Protein AF-A0A954HJU5-F1 (afdb_monomer_lite)

Foldseek 3Di:
DQLQVLLVVLQVQLLVLLLVCLVVVPVCPSVVVSVVSNVSSLVSLCVNDVPPPVVVSVVVVVVCVVSVVVSNVVSVVVCCVDVVVCVVDPPDPPPDD

Radius of gyration: 17.56 Å; chains: 1; bounding box: 55×25×45 Å

Secondary structure (DSSP, 8-state):
--HHHHHHHHHHHHHHHHHHHHHS--TTHHHHHHHHHHHHHHHHHHHHHTTT-HHHHHHHHHHHHHHHHHHHHHHHHHHHHSTTHHHHSPPPPP---

Sequence (97 aa):
MDPQILTLILLIAGIALIFAEFFLPSGGIIAVSCVLCFLGSIYTAYQAWGETQPHLFWMYVGSLFVIIPGSVYGAFQILLRTPLGDRVFLPIPKAED

Structure (mmCIF, N/CA/C/O backbone):
data_AF-A0A954HJU5-F1
#
_entry.id   AF-A0A954HJU5-F1
#
loop_
_atom_site.group_PDB
_atom_site.id
_atom_site.type_symbol
_atom_site.label_atom_id
_atom_site.label_alt_id
_atom_site.label_comp_id
_atom_site.label_asym_id
_atom_site.label_entity_id
_atom_site.label_seq_id
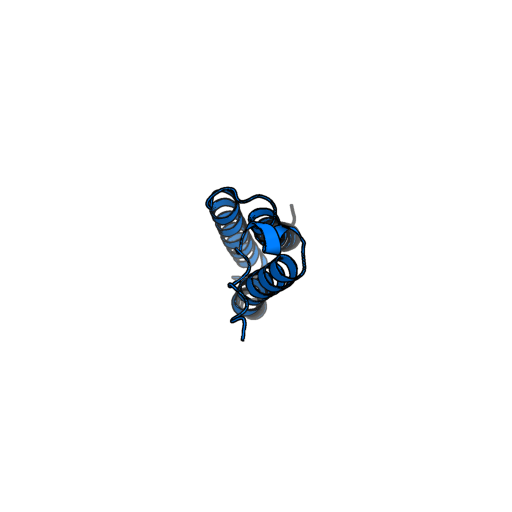_atom_site.pdbx_PDB_ins_code
_atom_site.Cartn_x
_atom_site.Cartn_y
_atom_site.Cartn_z
_atom_site.occupancy
_atom_site.B_iso_or_equiv
_atom_site.auth_seq_id
_atom_site.auth_comp_id
_atom_site.auth_asym_id
_atom_site.auth_atom_id
_atom_site.pdbx_PDB_model_num
ATOM 1 N N . MET A 1 1 ? 19.857 6.092 -3.993 1.00 63.72 1 MET A N 1
ATOM 2 C CA . MET A 1 1 ? 19.392 4.844 -3.349 1.00 63.72 1 MET A CA 1
ATOM 3 C C . MET A 1 1 ? 18.924 3.911 -4.441 1.00 63.72 1 MET A C 1
ATOM 5 O O . MET A 1 1 ? 18.422 4.411 -5.439 1.00 63.72 1 MET A O 1
ATOM 9 N N . ASP A 1 2 ? 19.117 2.606 -4.275 1.00 87.00 2 ASP A N 1
ATOM 10 C CA . ASP A 1 2 ? 18.661 1.631 -5.263 1.00 87.00 2 ASP A CA 1
ATOM 11 C C . ASP A 1 2 ? 17.119 1.691 -5.413 1.00 87.00 2 ASP A C 1
ATOM 13 O O . ASP A 1 2 ? 16.415 1.624 -4.396 1.00 87.00 2 ASP A O 1
ATOM 17 N N . PRO A 1 3 ? 16.578 1.869 -6.636 1.00 84.81 3 PRO A N 1
ATOM 18 C CA . PRO A 1 3 ? 15.135 1.972 -6.865 1.00 84.81 3 PRO A CA 1
ATOM 19 C C . PRO A 1 3 ? 14.338 0.753 -6.381 1.00 84.81 3 PRO A C 1
ATOM 21 O O . PRO A 1 3 ? 13.184 0.899 -5.972 1.00 84.81 3 PRO A O 1
ATOM 24 N N . GLN A 1 4 ? 14.941 -0.440 -6.367 1.00 90.31 4 GLN A N 1
ATOM 25 C CA . GLN A 1 4 ? 14.290 -1.667 -5.903 1.00 90.31 4 GLN A CA 1
ATOM 26 C C . GLN A 1 4 ? 14.123 -1.638 -4.382 1.00 90.31 4 GLN A C 1
ATOM 28 O O . GLN A 1 4 ? 13.042 -1.918 -3.862 1.00 90.31 4 GLN A O 1
ATOM 33 N N . ILE A 1 5 ? 15.168 -1.215 -3.663 1.00 91.25 5 ILE A N 1
ATOM 34 C CA . ILE A 1 5 ? 15.112 -1.046 -2.204 1.00 91.25 5 ILE A CA 1
ATOM 35 C C . ILE A 1 5 ? 14.054 -0.001 -1.832 1.00 91.25 5 ILE A C 1
ATOM 37 O O . ILE A 1 5 ? 13.257 -0.223 -0.921 1.00 91.25 5 ILE A O 1
ATOM 41 N N . LEU A 1 6 ? 14.008 1.124 -2.550 1.00 90.62 6 LEU A N 1
ATOM 42 C CA . LEU A 1 6 ? 13.060 2.202 -2.260 1.00 90.62 6 LEU A CA 1
ATOM 43 C C . LEU A 1 6 ? 11.606 1.773 -2.514 1.00 90.62 6 LEU A C 1
ATOM 45 O O . LEU A 1 6 ? 10.722 2.097 -1.721 1.00 90.62 6 LEU A O 1
ATOM 49 N N . THR A 1 7 ? 11.386 0.953 -3.546 1.00 90.44 7 THR A N 1
ATOM 50 C CA . THR A 1 7 ? 10.098 0.300 -3.817 1.00 90.44 7 THR A CA 1
ATOM 51 C C . THR A 1 7 ? 9.645 -0.533 -2.618 1.00 90.44 7 THR A C 1
ATOM 53 O O . THR A 1 7 ? 8.541 -0.328 -2.113 1.00 90.44 7 THR A O 1
ATOM 56 N N . LEU A 1 8 ? 10.501 -1.422 -2.103 1.00 91.81 8 LEU A N 1
ATOM 57 C CA . LEU A 1 8 ? 10.161 -2.271 -0.955 1.00 91.81 8 LEU A CA 1
ATOM 58 C C . LEU A 1 8 ? 9.916 -1.468 0.324 1.00 91.81 8 LEU A C 1
ATOM 60 O O . LEU A 1 8 ? 8.961 -1.752 1.044 1.00 91.81 8 LEU A O 1
ATOM 64 N N . ILE A 1 9 ? 10.727 -0.443 0.593 1.00 94.00 9 ILE A N 1
ATOM 65 C CA . ILE A 1 9 ? 10.547 0.419 1.770 1.00 94.00 9 ILE A CA 1
ATOM 66 C C . ILE A 1 9 ? 9.186 1.117 1.719 1.00 94.00 9 ILE A C 1
ATOM 68 O O . ILE A 1 9 ? 8.457 1.095 2.708 1.00 94.00 9 ILE A O 1
ATOM 72 N N . LEU A 1 10 ? 8.818 1.701 0.575 1.00 91.75 10 LEU A N 1
ATOM 73 C CA . LEU A 1 10 ? 7.535 2.387 0.420 1.00 91.75 10 LEU A CA 1
ATOM 74 C C . LEU A 1 10 ? 6.342 1.429 0.500 1.00 91.75 10 LEU A C 1
ATOM 76 O O . LEU A 1 10 ? 5.316 1.791 1.070 1.00 91.75 10 LEU A O 1
ATOM 80 N N . LEU A 1 11 ? 6.485 0.204 -0.013 1.00 91.31 11 LEU A N 1
ATOM 81 C CA . LEU A 1 11 ? 5.467 -0.838 0.119 1.00 91.31 11 LEU A CA 1
ATOM 82 C C . LEU A 1 11 ? 5.237 -1.193 1.593 1.00 91.31 11 LEU A C 1
ATOM 84 O O . LEU A 1 11 ? 4.102 -1.173 2.066 1.00 91.31 11 LEU A O 1
ATOM 88 N N . ILE A 1 12 ? 6.315 -1.494 2.321 1.00 93.44 12 ILE A N 1
ATOM 89 C CA . ILE A 1 12 ? 6.257 -1.859 3.742 1.00 93.44 12 ILE A CA 1
ATOM 90 C C . ILE A 1 12 ? 5.703 -0.695 4.566 1.00 93.44 12 ILE A C 1
ATOM 92 O O . ILE A 1 12 ? 4.842 -0.907 5.418 1.00 93.44 12 ILE A O 1
ATOM 96 N N . ALA A 1 13 ? 6.146 0.534 4.286 1.00 93.44 13 ALA A N 1
ATOM 97 C CA . ALA A 1 13 ? 5.628 1.733 4.932 1.00 93.44 13 ALA A CA 1
ATOM 98 C C . ALA A 1 13 ? 4.126 1.912 4.666 1.00 93.44 13 ALA A C 1
ATOM 100 O O . ALA A 1 13 ? 3.371 2.140 5.605 1.00 93.44 13 ALA A O 1
ATOM 101 N N . GLY A 1 14 ? 3.674 1.736 3.421 1.00 91.25 14 GLY A N 1
ATOM 102 C CA . GLY A 1 14 ? 2.256 1.786 3.061 1.00 91.25 14 GLY A CA 1
ATOM 103 C C . GLY A 1 14 ? 1.426 0.772 3.849 1.00 91.25 14 GLY A C 1
ATOM 104 O O . GLY A 1 14 ? 0.434 1.149 4.467 1.00 91.25 14 GLY A O 1
ATOM 105 N N . ILE A 1 15 ? 1.869 -0.488 3.916 1.00 91.50 15 ILE A N 1
ATOM 106 C CA . ILE A 1 15 ? 1.203 -1.534 4.710 1.00 91.50 15 ILE A CA 1
ATOM 107 C C . ILE A 1 15 ? 1.171 -1.149 6.193 1.00 91.50 15 ILE A C 1
ATOM 109 O O . ILE A 1 15 ? 0.114 -1.205 6.815 1.00 91.50 15 ILE A O 1
ATOM 113 N N . ALA A 1 16 ? 2.295 -0.711 6.765 1.00 91.12 16 ALA A N 1
ATOM 114 C CA . ALA A 1 16 ? 2.359 -0.297 8.164 1.00 91.12 16 ALA A CA 1
ATOM 115 C C . ALA A 1 16 ? 1.405 0.870 8.473 1.00 91.12 16 ALA A C 1
ATOM 117 O O . ALA A 1 16 ? 0.765 0.870 9.523 1.00 91.12 16 ALA A O 1
ATOM 118 N N . LEU A 1 17 ? 1.257 1.825 7.548 1.00 90.81 17 LEU A N 1
ATOM 119 C CA . LEU A 1 17 ? 0.312 2.937 7.673 1.00 90.81 17 LEU A CA 1
ATOM 120 C C . LEU A 1 17 ? -1.148 2.469 7.624 1.00 90.81 17 LEU A C 1
ATOM 122 O O . LEU A 1 17 ? -1.959 3.017 8.366 1.00 90.81 17 LEU A O 1
ATOM 126 N N . ILE A 1 18 ? -1.484 1.434 6.835 1.00 88.88 18 ILE A N 1
ATOM 127 C CA . ILE A 1 18 ? -2.823 0.812 6.894 1.00 88.88 18 ILE A CA 1
ATOM 128 C C . ILE A 1 18 ? -3.096 0.363 8.324 1.00 88.88 18 ILE A C 1
ATOM 130 O O . ILE A 1 18 ? -4.090 0.775 8.907 1.00 88.88 18 ILE A O 1
ATOM 134 N N . PHE A 1 19 ? -2.203 -0.434 8.913 1.00 86.88 19 PHE A N 1
ATOM 135 C CA . PHE A 1 19 ? -2.378 -0.888 10.292 1.00 86.88 19 PHE A CA 1
ATOM 136 C C . PHE A 1 19 ? -2.458 0.286 11.269 1.00 86.88 19 PHE A C 1
ATOM 138 O O . PHE A 1 19 ? -3.338 0.299 12.125 1.00 86.88 19 PHE A O 1
ATOM 145 N N . ALA A 1 20 ? -1.590 1.288 11.121 1.00 88.06 20 ALA A N 1
ATOM 146 C CA . ALA A 1 20 ? -1.566 2.452 11.998 1.00 88.06 20 ALA A CA 1
ATOM 147 C C . ALA A 1 20 ? -2.8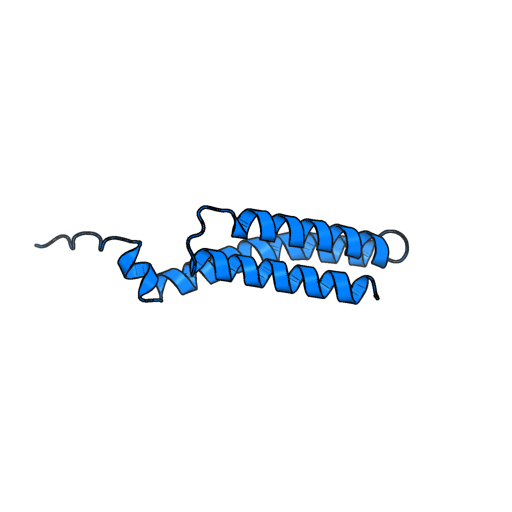96 3.224 12.007 1.00 88.06 20 ALA A C 1
ATOM 149 O O . ALA A 1 20 ? -3.346 3.588 13.088 1.00 88.06 20 ALA A O 1
ATOM 150 N N . GLU A 1 21 ? -3.557 3.413 10.859 1.00 85.62 21 GLU A N 1
ATOM 151 C CA . GLU A 1 21 ? -4.862 4.099 10.775 1.00 85.62 21 GLU A CA 1
ATOM 152 C C . GLU A 1 21 ? -5.961 3.379 11.572 1.00 85.62 21 GLU A C 1
ATOM 154 O O . GLU A 1 21 ? -6.829 4.020 12.161 1.00 85.62 21 GLU A O 1
ATOM 159 N N . PHE A 1 22 ? -5.914 2.045 11.642 1.00 79.69 22 PHE A N 1
ATOM 160 C CA . PHE A 1 22 ? -6.878 1.271 12.429 1.00 79.69 22 PHE A CA 1
ATOM 161 C C . PHE A 1 22 ? -6.677 1.428 13.946 1.00 79.69 22 PHE A C 1
ATOM 163 O O . PHE A 1 22 ? -7.646 1.342 14.698 1.00 79.69 22 PHE A O 1
ATOM 170 N N . PHE A 1 23 ? -5.444 1.664 14.408 1.00 79.94 23 PHE A N 1
ATOM 171 C CA . PHE A 1 23 ? -5.144 1.888 15.831 1.00 79.94 23 PHE A CA 1
ATOM 172 C C . PHE A 1 23 ? -5.266 3.358 16.246 1.00 79.94 23 PHE A C 1
ATOM 174 O O . PHE A 1 23 ? -5.635 3.657 17.382 1.00 79.94 23 PHE A O 1
ATOM 181 N N . LEU A 1 24 ? -4.937 4.269 15.334 1.00 83.69 24 LEU A N 1
ATOM 182 C CA . LEU A 1 24 ? -4.987 5.713 15.506 1.00 83.69 24 LEU A CA 1
ATOM 183 C C . LEU A 1 24 ? -6.033 6.242 14.527 1.00 83.69 24 LEU A C 1
ATOM 185 O O . LEU A 1 24 ? -5.656 6.558 13.400 1.00 83.69 24 LEU A O 1
ATOM 189 N N . PRO A 1 25 ? -7.321 6.331 14.918 1.00 70.69 25 PRO A N 1
ATOM 190 C CA . PRO A 1 25 ? -8.382 6.800 14.034 1.00 70.69 25 PRO A CA 1
ATOM 191 C C . PRO A 1 25 ? -8.139 8.273 13.679 1.00 70.69 25 PRO A C 1
ATOM 193 O O . PRO A 1 25 ? -8.638 9.182 14.338 1.00 70.69 25 PRO A O 1
ATOM 196 N N . SER A 1 26 ? -7.322 8.507 12.648 1.00 82.56 26 SER A N 1
ATOM 197 C CA . SER A 1 26 ? -6.863 9.837 12.237 1.00 82.56 26 SER A CA 1
ATOM 198 C C . SER A 1 26 ? -7.874 10.550 11.339 1.00 82.56 26 SER A C 1
ATOM 200 O O . SER A 1 26 ? -7.658 11.698 10.952 1.00 82.56 26 SER A O 1
ATOM 202 N N . GLY A 1 27 ? -8.980 9.876 11.005 1.00 77.44 27 GLY A N 1
ATOM 203 C CA . GLY A 1 27 ? -10.012 10.394 10.112 1.00 77.44 27 GLY A CA 1
ATOM 204 C C . GLY A 1 27 ? -9.571 10.418 8.647 1.00 77.44 27 GLY A C 1
ATOM 205 O O . GLY A 1 27 ? -10.078 11.228 7.877 1.00 77.44 27 GLY A O 1
ATOM 206 N N . GLY A 1 28 ? 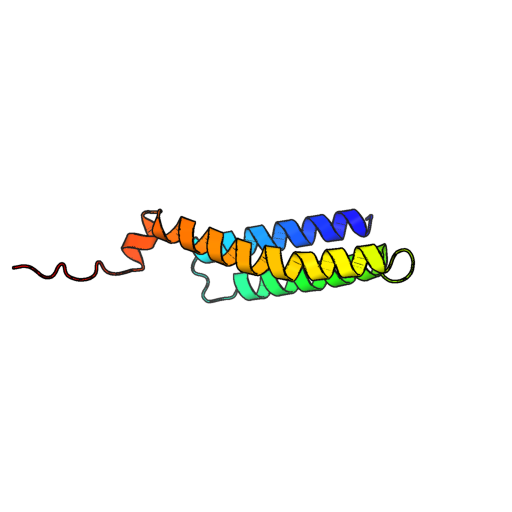-8.622 9.560 8.258 1.00 80.19 28 GLY A N 1
ATOM 207 C CA . GLY A 1 28 ? -8.175 9.391 6.877 1.00 80.19 28 GLY A CA 1
ATOM 208 C C . GLY A 1 28 ? -6.845 10.059 6.519 1.00 80.19 28 GLY A C 1
ATOM 209 O O . GLY A 1 28 ? -6.364 9.857 5.406 1.00 80.19 28 GLY A O 1
ATOM 210 N N . ILE A 1 29 ? -6.194 10.806 7.417 1.00 87.75 29 ILE A N 1
ATOM 211 C CA . ILE A 1 29 ? -4.906 11.469 7.115 1.00 87.75 29 ILE A CA 1
ATOM 212 C C . ILE A 1 29 ? -3.796 10.431 6.879 1.00 87.75 29 ILE A C 1
ATOM 214 O O . ILE A 1 29 ? -3.015 10.535 5.924 1.00 87.75 29 ILE A O 1
ATOM 218 N N . ILE A 1 30 ? -3.742 9.389 7.713 1.00 88.12 30 ILE A N 1
ATOM 219 C CA . ILE A 1 30 ? -2.794 8.279 7.534 1.00 88.12 30 ILE A CA 1
ATOM 220 C C . ILE A 1 30 ? -3.157 7.477 6.278 1.00 88.12 30 ILE A C 1
ATOM 222 O O . ILE A 1 30 ? -2.259 7.068 5.545 1.00 88.12 30 ILE A O 1
ATOM 226 N N . ALA A 1 31 ? -4.449 7.325 5.963 1.00 84.50 31 ALA A N 1
ATOM 227 C CA . ALA A 1 31 ? -4.887 6.677 4.727 1.00 84.50 31 ALA A CA 1
ATOM 228 C C . ALA A 1 31 ? -4.405 7.435 3.474 1.00 84.50 31 ALA A C 1
ATOM 230 O O . ALA A 1 31 ? -3.902 6.816 2.540 1.00 84.50 31 ALA A O 1
ATOM 231 N N . VAL A 1 32 ? -4.461 8.772 3.465 1.00 88.94 32 VAL A N 1
ATOM 232 C CA . VAL A 1 32 ? -3.899 9.585 2.369 1.00 88.94 32 VAL A CA 1
ATOM 233 C C . VAL A 1 32 ? -2.387 9.378 2.253 1.00 88.94 32 VAL A C 1
ATOM 235 O O . VAL A 1 32 ? -1.869 9.164 1.157 1.00 88.94 32 VAL A O 1
ATOM 238 N N . SER A 1 33 ? -1.677 9.374 3.382 1.00 90.81 33 SER A N 1
ATOM 239 C CA . SER A 1 33 ? -0.227 9.134 3.414 1.00 90.81 33 SER A CA 1
ATOM 240 C C . SER A 1 33 ? 0.131 7.735 2.893 1.00 90.81 33 SER A C 1
ATOM 242 O O . SER A 1 33 ? 1.079 7.573 2.130 1.00 90.81 33 SER A O 1
ATOM 244 N N . CYS A 1 34 ? -0.674 6.732 3.240 1.00 90.62 34 CYS A N 1
ATOM 245 C CA . CYS A 1 34 ? -0.561 5.361 2.756 1.00 90.62 34 CYS A CA 1
ATOM 246 C C . CYS A 1 34 ? -0.709 5.277 1.227 1.00 90.62 34 CYS A C 1
ATOM 248 O O . CYS A 1 34 ? 0.119 4.656 0.557 1.00 90.62 34 CYS A O 1
ATOM 250 N N . VAL A 1 35 ? -1.707 5.963 0.658 1.00 90.44 35 VAL A N 1
ATOM 251 C CA . VAL A 1 35 ? -1.891 6.042 -0.799 1.00 90.44 35 VAL A CA 1
ATOM 252 C C . VAL A 1 35 ? -0.667 6.669 -1.467 1.00 90.44 35 VAL A C 1
ATOM 254 O O . VAL A 1 35 ? -0.176 6.133 -2.460 1.00 90.44 35 VAL A O 1
ATOM 257 N N . LEU A 1 36 ? -0.121 7.751 -0.905 1.00 93.38 36 LEU A N 1
ATOM 258 C CA . LEU A 1 36 ? 1.103 8.374 -1.421 1.00 93.38 36 LEU A CA 1
ATOM 259 C C . LEU A 1 36 ? 2.304 7.419 -1.366 1.00 93.38 36 LEU A C 1
ATOM 261 O O . LEU A 1 36 ? 3.085 7.377 -2.318 1.00 93.38 36 LEU A O 1
ATOM 265 N N . CYS A 1 37 ? 2.429 6.608 -0.311 1.00 92.75 37 CYS A N 1
ATOM 266 C CA . CYS A 1 37 ? 3.458 5.572 -0.231 1.00 92.75 37 CYS A CA 1
ATOM 267 C C . CYS A 1 37 ? 3.308 4.527 -1.342 1.00 92.75 37 CYS A C 1
ATOM 269 O O . CYS A 1 37 ? 4.292 4.217 -2.010 1.00 92.75 37 CYS A O 1
ATOM 271 N N . PHE A 1 38 ? 2.099 4.019 -1.597 1.00 92.12 38 PHE A N 1
ATOM 272 C CA . PHE A 1 38 ? 1.890 3.049 -2.675 1.00 92.12 38 PHE A CA 1
ATOM 273 C C . PHE A 1 38 ? 2.136 3.646 -4.061 1.00 92.12 38 PHE A C 1
ATOM 275 O O . PHE A 1 38 ? 2.800 3.014 -4.879 1.00 92.12 38 PHE A O 1
ATOM 282 N N . LEU A 1 39 ? 1.683 4.876 -4.317 1.00 94.06 39 LEU A N 1
ATOM 283 C CA . LEU A 1 39 ? 1.959 5.571 -5.578 1.00 94.06 39 LEU A CA 1
ATOM 284 C C . LEU A 1 39 ? 3.461 5.794 -5.783 1.00 94.06 39 LEU A C 1
ATOM 286 O O . LEU A 1 39 ? 3.983 5.525 -6.865 1.00 94.06 39 LEU A O 1
ATOM 290 N N . GLY A 1 40 ? 4.172 6.219 -4.735 1.00 92.50 40 GLY A N 1
ATOM 291 C CA . GLY A 1 40 ? 5.627 6.351 -4.765 1.00 92.50 40 GLY A CA 1
ATOM 292 C C . GLY A 1 40 ? 6.325 5.014 -5.026 1.00 92.50 40 GLY A C 1
ATOM 293 O O . GLY A 1 40 ? 7.266 4.962 -5.813 1.00 92.50 40 GLY A O 1
ATOM 294 N N . SER A 1 41 ? 5.830 3.930 -4.420 1.00 92.25 41 SER A N 1
ATOM 295 C CA . SER A 1 41 ? 6.359 2.576 -4.609 1.00 92.25 41 SER A CA 1
ATOM 296 C C . SER A 1 41 ? 6.174 2.092 -6.051 1.00 92.25 41 SER A C 1
ATOM 298 O O . SER A 1 41 ? 7.112 1.579 -6.655 1.00 92.25 41 SER A O 1
ATOM 300 N N . ILE A 1 42 ? 5.004 2.338 -6.655 1.00 93.50 42 ILE A N 1
ATOM 301 C CA . ILE A 1 42 ? 4.745 2.029 -8.070 1.00 93.50 42 ILE A CA 1
ATOM 302 C C . ILE A 1 42 ? 5.669 2.844 -8.980 1.00 93.50 42 ILE A C 1
ATOM 304 O O . ILE A 1 42 ? 6.230 2.301 -9.932 1.00 93.50 42 ILE A O 1
ATOM 308 N N . TYR A 1 43 ? 5.866 4.130 -8.683 1.00 94.25 43 TYR A N 1
ATOM 309 C CA . TYR A 1 43 ? 6.753 4.989 -9.463 1.00 94.25 43 TYR A CA 1
ATOM 310 C C . TYR A 1 43 ? 8.205 4.496 -9.438 1.00 94.25 43 TYR A C 1
ATOM 312 O O . TYR A 1 43 ? 8.870 4.449 -10.475 1.00 94.25 43 TYR A O 1
ATOM 320 N N . THR A 1 44 ? 8.706 4.071 -8.278 1.00 92.44 44 THR A N 1
ATOM 321 C CA . THR A 1 44 ? 10.072 3.546 -8.172 1.00 92.44 44 THR A CA 1
ATOM 322 C C . THR A 1 44 ? 10.198 2.142 -8.753 1.00 92.44 44 THR A C 1
ATOM 324 O O . THR A 1 44 ? 11.233 1.830 -9.338 1.00 92.44 44 THR A O 1
ATOM 327 N N . ALA A 1 45 ? 9.137 1.330 -8.691 1.00 91.56 45 ALA A N 1
ATOM 328 C CA . ALA A 1 45 ? 9.073 0.03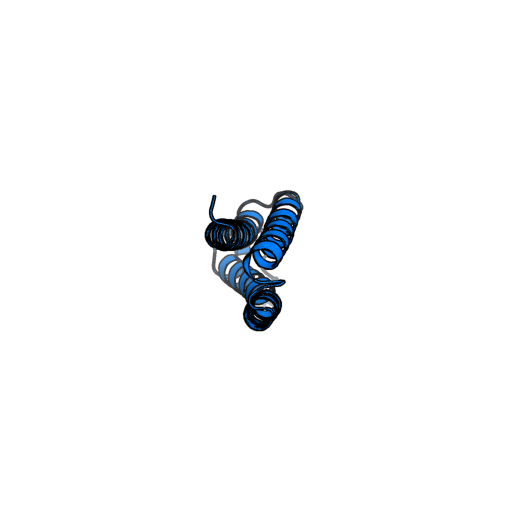5 -9.364 1.00 91.56 45 ALA A CA 1
ATOM 329 C C . ALA A 1 45 ? 9.138 0.196 -10.889 1.00 91.56 45 ALA A C 1
ATOM 331 O O . ALA A 1 45 ? 9.827 -0.567 -11.565 1.00 91.56 45 ALA A O 1
ATOM 332 N N . TYR A 1 46 ? 8.460 1.212 -11.434 1.00 92.12 46 TYR A N 1
ATOM 333 C CA . TYR A 1 46 ? 8.520 1.522 -12.861 1.00 92.12 46 TYR A CA 1
ATOM 334 C C . TYR A 1 46 ? 9.928 1.952 -13.282 1.00 92.12 46 TYR A C 1
ATOM 336 O O . TYR A 1 46 ? 10.435 1.481 -14.293 1.00 92.12 46 TYR A O 1
ATOM 344 N N . GLN A 1 47 ? 10.613 2.771 -12.481 1.00 90.62 47 GLN A N 1
ATOM 345 C CA . GLN A 1 47 ? 12.013 3.109 -12.761 1.00 90.62 47 GLN A CA 1
ATOM 346 C C . GLN A 1 47 ? 12.955 1.902 -12.657 1.00 90.62 47 GLN A C 1
ATOM 348 O O . GLN A 1 47 ? 13.930 1.822 -13.398 1.00 90.62 47 GLN A O 1
ATOM 353 N N . ALA A 1 48 ? 12.681 0.964 -11.747 1.00 88.88 48 ALA A N 1
ATOM 354 C CA . ALA A 1 48 ? 13.516 -0.216 -11.547 1.00 88.88 48 ALA A CA 1
ATOM 355 C C . ALA A 1 48 ? 13.361 -1.258 -12.666 1.00 88.88 48 ALA A C 1
ATOM 357 O O . ALA A 1 48 ? 14.350 -1.842 -13.116 1.00 88.88 48 ALA A O 1
ATOM 358 N N . TRP A 1 49 ? 12.118 -1.517 -13.081 1.00 90.38 49 TRP A N 1
ATOM 359 C CA . TRP A 1 49 ? 11.769 -2.673 -13.913 1.00 90.38 49 TRP A CA 1
ATOM 360 C C . TRP A 1 49 ? 10.907 -2.337 -15.132 1.00 90.38 49 TRP A C 1
ATOM 362 O O . TRP A 1 49 ? 10.717 -3.204 -15.977 1.00 90.38 49 TRP A O 1
ATOM 372 N N . GLY A 1 50 ? 10.388 -1.115 -15.256 1.00 85.62 50 GLY A N 1
ATOM 373 C CA . GLY A 1 50 ? 9.426 -0.742 -16.299 1.00 85.62 50 GLY A CA 1
ATOM 374 C C . GLY A 1 50 ? 9.951 -0.955 -17.719 1.00 85.62 50 GLY A C 1
ATOM 375 O O . GLY A 1 50 ? 9.249 -1.540 -18.540 1.00 85.62 50 GLY A O 1
ATOM 376 N N . GLU A 1 51 ? 11.194 -0.551 -17.992 1.00 86.62 51 GLU A N 1
ATOM 377 C CA . GLU A 1 51 ? 11.811 -0.714 -19.320 1.00 86.62 51 GLU A CA 1
ATOM 378 C C . GLU A 1 51 ? 12.689 -1.965 -19.432 1.00 86.62 51 GLU A C 1
ATOM 380 O O . GLU A 1 51 ? 12.754 -2.596 -20.485 1.00 86.62 51 GLU A O 1
ATOM 385 N N . THR A 1 52 ? 13.361 -2.352 -18.347 1.00 89.38 52 THR A N 1
ATOM 386 C CA . THR A 1 52 ? 14.329 -3.458 -18.352 1.00 89.38 52 THR A CA 1
ATOM 387 C C . THR A 1 52 ? 13.662 -4.824 -18.222 1.00 89.38 52 THR A C 1
ATOM 389 O O . THR A 1 52 ? 14.087 -5.784 -18.864 1.00 89.38 52 THR A O 1
ATOM 392 N N . GLN A 1 53 ? 12.635 -4.944 -17.375 1.00 90.25 53 GLN A N 1
ATOM 393 C CA . GLN A 1 53 ? 11.986 -6.209 -17.015 1.00 90.25 53 GLN A CA 1
ATOM 394 C C . GLN A 1 53 ? 10.476 -6.003 -16.794 1.00 90.25 53 GLN A C 1
ATOM 396 O O . GLN A 1 53 ? 9.978 -6.153 -15.674 1.00 90.25 53 G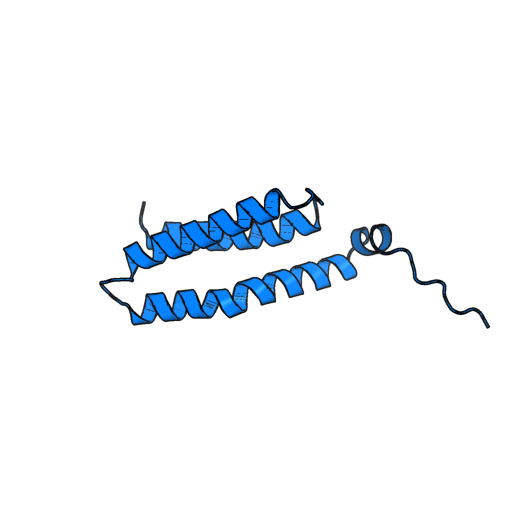LN A O 1
ATOM 401 N N . PRO A 1 54 ? 9.706 -5.703 -17.858 1.00 90.12 54 PRO A N 1
ATOM 402 C CA . PRO A 1 54 ? 8.301 -5.302 -17.740 1.00 90.12 54 PRO A CA 1
ATOM 403 C C . PRO A 1 54 ? 7.415 -6.375 -17.092 1.00 90.12 54 PRO A C 1
ATOM 405 O O . PRO A 1 54 ? 6.426 -6.055 -16.437 1.00 90.12 54 PRO A O 1
ATOM 408 N N . HIS A 1 55 ? 7.785 -7.652 -17.220 1.00 92.50 55 HIS A N 1
ATOM 409 C CA . HIS A 1 55 ? 7.095 -8.753 -16.548 1.00 92.50 55 HIS A CA 1
ATOM 410 C C . HIS A 1 55 ? 7.157 -8.634 -15.015 1.00 92.50 55 HIS A C 1
ATOM 412 O O . HIS A 1 55 ? 6.138 -8.843 -14.361 1.00 92.50 55 HIS A O 1
ATOM 418 N N . LEU A 1 56 ? 8.303 -8.241 -14.439 1.00 90.31 56 LEU A N 1
ATOM 419 C CA . LEU A 1 56 ? 8.431 -8.027 -12.995 1.00 90.31 56 LEU A CA 1
ATOM 420 C C . LEU A 1 56 ? 7.614 -6.825 -12.531 1.00 90.31 56 LEU A C 1
ATOM 422 O O . LEU A 1 56 ? 6.958 -6.903 -11.496 1.00 90.31 56 LEU A O 1
ATOM 426 N N . PHE A 1 57 ? 7.604 -5.738 -13.308 1.00 92.00 57 PHE A N 1
ATOM 427 C CA . PHE A 1 57 ? 6.784 -4.568 -12.998 1.00 92.00 57 PHE A CA 1
ATOM 428 C C . PHE A 1 57 ? 5.292 -4.926 -12.937 1.00 92.00 57 PHE A C 1
ATOM 430 O O . PHE A 1 57 ? 4.623 -4.619 -11.952 1.00 92.00 57 PHE A O 1
ATOM 437 N N . TRP A 1 58 ? 4.773 -5.637 -13.941 1.00 92.94 58 TRP A N 1
ATOM 438 C CA . TRP A 1 58 ? 3.366 -6.045 -13.953 1.00 92.94 58 TRP A CA 1
ATOM 439 C C . TRP A 1 58 ? 3.031 -7.091 -12.888 1.00 92.94 58 TRP A C 1
ATOM 441 O O . TRP A 1 58 ? 1.950 -7.019 -12.306 1.00 92.94 58 TRP A O 1
ATOM 451 N N . MET A 1 59 ? 3.943 -8.019 -12.571 1.00 94.38 59 MET A N 1
ATOM 452 C CA . MET A 1 59 ? 3.775 -8.921 -11.424 1.00 94.38 59 MET A CA 1
ATOM 453 C C . MET A 1 59 ? 3.704 -8.145 -10.108 1.00 94.38 59 MET A C 1
ATOM 455 O O . MET A 1 59 ? 2.844 -8.428 -9.275 1.00 94.38 59 MET A O 1
ATOM 459 N N . TYR A 1 60 ? 4.562 -7.139 -9.933 1.00 92.88 60 TYR A N 1
ATOM 460 C CA . TYR A 1 60 ? 4.544 -6.268 -8.765 1.00 92.88 60 TYR A CA 1
ATOM 461 C C . TYR A 1 60 ? 3.220 -5.492 -8.665 1.00 92.88 60 TYR A C 1
ATOM 463 O O . TYR A 1 60 ? 2.554 -5.557 -7.631 1.00 92.88 60 TYR A O 1
ATOM 471 N N . VAL A 1 61 ? 2.772 -4.842 -9.745 1.00 93.81 61 VAL A N 1
ATOM 472 C CA . VAL A 1 61 ? 1.475 -4.139 -9.784 1.00 93.81 61 VAL A CA 1
ATOM 473 C C . VAL A 1 61 ? 0.319 -5.101 -9.501 1.00 93.81 61 VAL A C 1
ATOM 475 O O . VAL A 1 61 ? -0.552 -4.792 -8.691 1.00 93.81 61 VAL A O 1
ATOM 478 N N . GLY A 1 62 ? 0.330 -6.296 -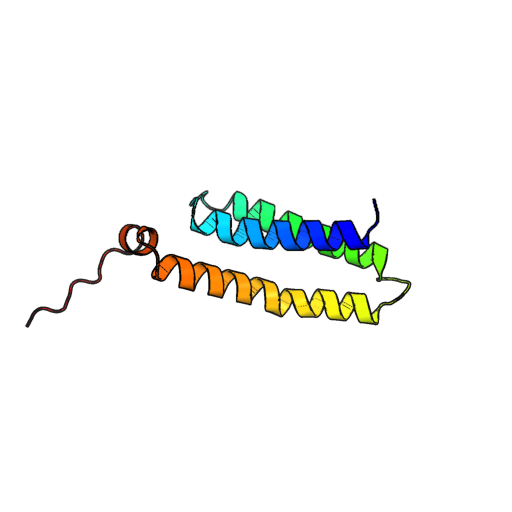10.096 1.00 95.12 62 GLY A N 1
ATOM 479 C CA . GLY A 1 62 ? -0.649 -7.346 -9.813 1.00 95.12 62 GLY A CA 1
ATOM 480 C C . GLY A 1 62 ? -0.646 -7.780 -8.344 1.00 95.12 62 GLY A C 1
ATOM 481 O O . GLY A 1 62 ? -1.707 -7.979 -7.759 1.00 95.12 62 GLY A O 1
ATOM 482 N N . SER A 1 63 ? 0.526 -7.854 -7.707 1.00 94.25 63 SER A N 1
ATOM 483 C CA . SER A 1 63 ? 0.630 -8.190 -6.284 1.00 94.25 63 SER A CA 1
ATOM 484 C C . SER A 1 63 ? 0.002 -7.128 -5.376 1.00 94.25 63 SER A C 1
ATOM 486 O O . SER A 1 63 ? -0.601 -7.485 -4.365 1.00 94.25 63 SER A O 1
ATOM 488 N N . LEU A 1 64 ? 0.045 -5.841 -5.749 1.00 93.31 64 LEU A N 1
ATOM 489 C CA . LEU A 1 64 ? -0.596 -4.766 -4.980 1.00 93.31 64 LEU A CA 1
ATOM 490 C C . LEU A 1 64 ? -2.113 -4.949 -4.887 1.00 93.31 64 LEU A C 1
ATOM 492 O O . LEU A 1 64 ? -2.688 -4.712 -3.825 1.00 93.31 64 LEU A O 1
ATOM 496 N N . PHE A 1 65 ? -2.752 -5.446 -5.951 1.00 93.62 65 PHE A N 1
ATOM 497 C CA . PHE A 1 65 ? -4.182 -5.775 -5.941 1.00 93.62 65 PHE A CA 1
ATOM 498 C C . PHE A 1 65 ? -4.545 -6.891 -4.961 1.00 93.62 65 PHE A C 1
ATOM 500 O O . PHE A 1 65 ? -5.709 -7.012 -4.601 1.00 93.62 65 PHE A O 1
ATOM 507 N N . VAL A 1 66 ? -3.581 -7.694 -4.511 1.00 94.88 66 VAL A N 1
ATOM 508 C CA . VAL A 1 66 ? -3.791 -8.728 -3.489 1.00 94.88 66 VAL A CA 1
ATOM 509 C C . VAL A 1 66 ? -3.383 -8.206 -2.113 1.00 94.88 66 VAL A C 1
ATOM 511 O O . VAL A 1 66 ? -4.127 -8.344 -1.143 1.00 94.88 66 VAL A O 1
ATOM 514 N N . ILE A 1 67 ? -2.216 -7.565 -2.026 1.00 92.25 67 ILE A N 1
ATOM 515 C CA . ILE A 1 67 ? -1.624 -7.089 -0.774 1.00 92.25 67 ILE A CA 1
ATOM 516 C C . ILE A 1 67 ? -2.470 -5.988 -0.140 1.00 92.25 67 ILE A C 1
ATOM 518 O O . ILE A 1 67 ? -2.702 -6.044 1.064 1.00 92.25 67 ILE A O 1
ATOM 522 N N . ILE A 1 68 ? -2.945 -5.003 -0.907 1.00 91.19 68 ILE A N 1
ATOM 523 C CA . ILE A 1 68 ? -3.719 -3.878 -0.363 1.00 91.19 68 ILE A CA 1
ATOM 524 C C . ILE A 1 68 ? -5.034 -4.363 0.272 1.00 91.19 68 ILE A C 1
ATOM 526 O O . ILE A 1 68 ? -5.209 -4.147 1.475 1.00 91.19 68 ILE A O 1
ATOM 530 N N . PRO A 1 69 ? -5.944 -5.061 -0.441 1.00 92.00 69 PRO A N 1
ATOM 531 C CA . PRO A 1 69 ? -7.173 -5.553 0.179 1.00 92.00 69 PRO A CA 1
ATOM 532 C C . PRO A 1 69 ? -6.899 -6.609 1.252 1.00 92.00 69 PRO A C 1
ATOM 534 O O . PRO A 1 69 ? -7.578 -6.610 2.277 1.00 92.00 69 PRO A O 1
ATOM 537 N N . GLY A 1 70 ? -5.880 -7.460 1.076 1.00 92.62 70 GLY A N 1
ATOM 538 C CA . GLY A 1 70 ? -5.456 -8.411 2.104 1.00 92.62 70 GLY A CA 1
ATOM 539 C C . GLY A 1 70 ? -5.004 -7.726 3.398 1.00 92.62 70 GLY A C 1
ATOM 540 O O . GLY A 1 70 ? -5.371 -8.167 4.485 1.00 92.62 70 GLY A O 1
ATOM 541 N N . SER A 1 71 ? -4.278 -6.611 3.294 1.00 90.00 71 SER A N 1
ATOM 542 C CA . SER A 1 71 ? -3.834 -5.815 4.446 1.00 90.00 71 SER A CA 1
ATOM 543 C C . SER A 1 71 ? -5.009 -5.136 5.138 1.00 90.00 71 SER A C 1
ATOM 545 O O . SER A 1 71 ? -5.092 -5.179 6.361 1.00 90.00 71 SER A O 1
ATOM 547 N N . VAL A 1 72 ? -5.950 -4.567 4.377 1.00 89.25 72 VAL A N 1
ATOM 548 C CA . VAL A 1 72 ? -7.171 -3.962 4.935 1.00 89.25 72 VAL A CA 1
ATOM 549 C C . VAL A 1 72 ? -8.019 -5.011 5.656 1.00 89.25 72 VAL A C 1
ATOM 551 O O . VAL A 1 72 ? -8.430 -4.793 6.793 1.00 89.25 72 VAL A O 1
ATOM 554 N N . TYR A 1 73 ? -8.240 -6.174 5.037 1.00 89.12 73 TYR A N 1
ATOM 555 C CA . TYR A 1 73 ? -8.978 -7.277 5.654 1.00 89.12 73 TYR A CA 1
ATOM 556 C C . TYR A 1 73 ? -8.283 -7.795 6.919 1.00 89.12 73 TYR A C 1
ATOM 558 O O . TYR A 1 73 ? -8.929 -7.993 7.947 1.00 89.12 73 TYR A O 1
ATOM 566 N N . GLY A 1 74 ? -6.961 -7.979 6.866 1.00 86.56 74 GLY A N 1
ATOM 567 C CA . GLY A 1 74 ? -6.162 -8.392 8.016 1.00 86.56 74 GLY A CA 1
ATOM 568 C C . GLY A 1 74 ? -6.224 -7.382 9.161 1.00 86.56 74 GLY A C 1
ATOM 569 O O . GLY A 1 74 ? -6.462 -7.770 10.304 1.00 86.56 74 GLY A O 1
ATOM 570 N N . ALA A 1 75 ? -6.082 -6.089 8.859 1.00 85.62 75 ALA A N 1
ATOM 571 C CA . ALA A 1 75 ? -6.200 -5.016 9.841 1.00 85.62 75 ALA A CA 1
ATOM 572 C C . ALA A 1 75 ? -7.601 -4.972 10.469 1.00 85.62 75 ALA A C 1
ATOM 574 O O . ALA A 1 75 ? -7.715 -4.866 11.688 1.00 85.62 75 ALA A O 1
ATOM 575 N N . PHE A 1 76 ? -8.657 -5.157 9.672 1.00 84.38 76 PHE A N 1
ATOM 576 C CA . PHE A 1 76 ? -10.033 -5.222 10.167 1.00 84.38 76 PHE A CA 1
ATOM 577 C C . PHE A 1 76 ? -10.263 -6.424 11.094 1.00 84.38 76 PHE A C 1
ATOM 579 O O . PHE A 1 76 ? -10.815 -6.277 12.182 1.00 84.38 76 PHE A O 1
ATOM 586 N N . GLN A 1 77 ? -9.789 -7.613 10.711 1.00 85.62 77 GLN A N 1
ATOM 587 C CA . GLN A 1 77 ? -9.880 -8.815 11.546 1.00 85.62 77 GLN A CA 1
ATOM 588 C C . GLN A 1 77 ? -9.102 -8.678 12.859 1.00 85.62 77 GLN A C 1
ATOM 590 O O . GLN A 1 77 ? -9.546 -9.168 13.898 1.00 85.62 77 GLN A O 1
ATOM 595 N N . ILE A 1 78 ? -7.949 -8.007 12.829 1.00 83.69 78 ILE A N 1
ATOM 596 C CA . ILE A 1 78 ? -7.184 -7.694 14.038 1.00 83.69 78 ILE A CA 1
ATOM 597 C C . ILE A 1 78 ? -7.958 -6.702 14.905 1.00 83.69 78 ILE A C 1
ATOM 599 O O . ILE A 1 78 ? -8.099 -6.953 16.098 1.00 83.69 78 ILE A O 1
ATOM 603 N N . LEU A 1 79 ? -8.530 -5.643 14.324 1.00 79.69 79 LEU A N 1
ATOM 604 C CA . LEU A 1 79 ? -9.328 -4.668 15.067 1.00 79.69 79 LEU A CA 1
ATOM 605 C C . LEU A 1 79 ? -10.486 -5.347 15.814 1.00 79.69 79 LEU A C 1
ATOM 607 O O . LEU A 1 79 ? -10.615 -5.144 17.019 1.00 79.69 79 LEU A O 1
ATOM 611 N N . LEU A 1 80 ? -11.258 -6.211 15.140 1.00 78.44 80 LEU A N 1
ATOM 612 C CA . LEU A 1 80 ? -12.373 -6.961 15.743 1.00 78.44 80 LEU A CA 1
ATOM 613 C C . LEU A 1 80 ? -11.950 -7.884 16.895 1.00 78.44 80 LEU A C 1
ATOM 615 O O . LEU A 1 80 ? -12.755 -8.187 17.767 1.00 78.44 80 LEU A O 1
ATOM 619 N N . ARG A 1 81 ? -10.700 -8.359 16.898 1.00 79.44 81 ARG A N 1
ATOM 620 C CA . ARG A 1 81 ? -10.153 -9.223 17.956 1.00 79.44 81 ARG A CA 1
ATOM 621 C C . ARG A 1 81 ? -9.458 -8.442 19.073 1.00 79.44 81 ARG A C 1
ATOM 623 O O . ARG A 1 81 ? -8.986 -9.057 20.027 1.00 79.44 81 ARG A O 1
ATOM 630 N N . THR A 1 82 ? -9.352 -7.117 18.957 1.00 75.88 82 THR A N 1
ATOM 631 C CA . THR A 1 82 ? -8.698 -6.259 19.955 1.00 75.88 82 THR A CA 1
ATOM 632 C C . THR A 1 82 ? -9.721 -5.472 20.781 1.00 75.88 82 THR A C 1
ATOM 634 O O . THR A 1 82 ? -10.771 -5.111 20.255 1.00 75.88 82 THR A O 1
ATOM 637 N N . PRO A 1 83 ? -9.406 -5.099 22.041 1.00 63.69 83 PRO A N 1
ATOM 638 C CA . PRO A 1 83 ? -10.313 -4.329 22.908 1.00 63.69 83 PRO A CA 1
ATOM 639 C C . PRO A 1 83 ? -10.688 -2.940 22.364 1.00 63.69 83 PRO A C 1
ATOM 641 O O . PRO A 1 83 ? -11.595 -2.290 22.879 1.00 63.69 83 PRO A O 1
ATOM 644 N N . LEU A 1 84 ? -9.958 -2.448 21.356 1.00 64.00 84 LEU A N 1
ATOM 645 C CA . LEU A 1 84 ? -10.311 -1.232 20.625 1.00 64.00 84 LEU A CA 1
ATOM 646 C C . LEU A 1 84 ? -11.562 -1.443 19.760 1.00 64.00 84 LEU A C 1
ATOM 648 O O . LEU A 1 84 ? -12.385 -0.536 19.684 1.00 64.00 84 LEU A O 1
ATOM 652 N N . GLY A 1 85 ? -11.746 -2.636 19.186 1.00 59.41 85 GLY A N 1
ATOM 653 C CA . GLY A 1 85 ? -12.953 -3.010 18.448 1.00 59.41 85 GLY A CA 1
ATOM 654 C C . GLY A 1 85 ? -14.214 -2.916 19.307 1.00 59.41 85 GLY A C 1
ATOM 655 O O . GLY A 1 85 ? -15.177 -2.291 18.879 1.00 59.41 85 GLY A O 1
ATOM 656 N N . ASP A 1 86 ? -14.166 -3.410 20.549 1.00 61.91 86 ASP A N 1
ATOM 657 C CA . ASP A 1 86 ? -15.288 -3.360 21.509 1.00 61.91 86 ASP A CA 1
ATOM 658 C C . ASP A 1 86 ? -15.678 -1.934 21.934 1.00 61.91 86 ASP A C 1
ATOM 660 O O . ASP A 1 86 ? -16.788 -1.694 22.406 1.00 61.91 86 ASP A O 1
ATOM 664 N N . ARG A 1 87 ? -14.761 -0.966 21.801 1.00 63.62 87 ARG A N 1
ATOM 665 C CA . ARG A 1 87 ? -15.037 0.453 22.085 1.00 63.62 87 ARG A CA 1
ATOM 666 C C . ARG A 1 87 ? -15.579 1.205 20.873 1.00 63.62 87 ARG A C 1
ATOM 668 O O . ARG A 1 87 ? -16.267 2.206 21.052 1.00 63.62 87 ARG A O 1
ATOM 675 N N . VAL A 1 88 ? -15.238 0.759 19.664 1.00 63.66 88 VAL A N 1
ATOM 676 C CA . VAL A 1 88 ? -15.676 1.372 18.400 1.00 63.66 88 VAL A CA 1
ATOM 677 C C . VAL A 1 88 ? -17.028 0.811 17.960 1.00 63.66 88 VAL A C 1
ATOM 679 O O . VAL A 1 88 ? -17.889 1.563 17.508 1.00 63.66 88 VAL A O 1
ATOM 682 N N . PHE A 1 89 ? -17.243 -0.491 18.127 1.00 61.56 89 PHE A N 1
ATOM 683 C CA . PHE A 1 89 ? -18.518 -1.143 17.874 1.00 61.56 89 PHE A CA 1
ATOM 684 C C . PHE A 1 89 ? -19.257 -1.302 19.198 1.00 61.56 89 PHE A C 1
ATOM 686 O O . PHE A 1 89 ? -18.880 -2.118 20.033 1.00 61.56 89 PHE A O 1
ATOM 693 N N . LEU A 1 90 ? -20.318 -0.510 19.391 1.00 62.22 90 LEU A N 1
ATOM 694 C CA . LEU A 1 90 ? -21.249 -0.722 20.497 1.00 62.22 90 LEU A CA 1
ATOM 695 C C . LEU A 1 90 ? -21.700 -2.190 20.472 1.00 62.22 90 LEU A C 1
ATOM 697 O O . LEU A 1 90 ? -22.076 -2.673 19.397 1.00 62.22 90 LEU A O 1
ATOM 701 N N . PRO A 1 91 ? -21.673 -2.906 21.610 1.00 61.03 91 PRO A N 1
ATOM 702 C CA . PRO A 1 91 ? -22.176 -4.265 21.653 1.00 61.03 91 PRO A CA 1
ATOM 703 C C . PRO A 1 91 ? -23.618 -4.248 21.152 1.00 61.03 91 PRO A C 1
ATOM 705 O O . PRO A 1 91 ? -24.460 -3.520 21.682 1.00 61.03 91 PRO A O 1
ATOM 708 N N . ILE A 1 92 ? -23.887 -5.020 20.095 1.00 62.34 92 ILE A N 1
ATOM 709 C CA . ILE A 1 92 ? -25.250 -5.251 19.621 1.00 62.34 92 ILE A CA 1
ATOM 710 C C . ILE A 1 92 ? -26.029 -5.752 20.842 1.00 62.34 92 ILE A C 1
ATOM 712 O O . ILE A 1 92 ? -25.558 -6.705 21.478 1.00 62.34 92 ILE A O 1
ATOM 716 N N . PRO A 1 93 ? -27.155 -5.108 21.217 1.00 63.53 93 PRO A N 1
ATOM 717 C CA . PRO A 1 93 ? -27.962 -5.570 22.332 1.00 63.53 93 PRO A CA 1
ATOM 718 C C . PRO A 1 93 ? -28.221 -7.056 22.126 1.00 63.53 93 PRO A C 1
ATOM 720 O O . PRO A 1 93 ? -28.708 -7.459 21.066 1.00 63.53 93 PRO A O 1
ATOM 723 N N . LYS A 1 94 ? -27.827 -7.883 23.097 1.00 64.38 94 LYS A N 1
ATOM 724 C CA . LYS A 1 94 ? -28.232 -9.284 23.077 1.00 64.38 94 LYS A CA 1
ATOM 725 C C . LYS A 1 94 ? -29.756 -9.259 23.077 1.00 64.38 94 LYS A C 1
ATOM 727 O O . LYS A 1 94 ? -30.339 -8.588 23.925 1.00 64.38 94 LYS A O 1
ATOM 732 N N . ALA A 1 95 ? -30.373 -9.900 22.087 1.00 63.81 95 ALA A N 1
ATOM 733 C CA . ALA A 1 95 ? -31.796 -10.183 22.144 1.00 63.81 95 ALA A CA 1
ATOM 734 C C . ALA A 1 95 ? -31.989 -11.060 23.383 1.00 63.81 95 ALA A C 1
ATOM 736 O O . ALA A 1 95 ? -31.566 -12.215 23.406 1.00 63.81 95 ALA A O 1
ATOM 737 N N . GLU A 1 96 ? -32.447 -10.427 24.451 1.00 58.97 96 GLU A N 1
ATOM 738 C CA . GLU A 1 96 ? -32.809 -11.066 25.698 1.00 58.97 96 GLU A CA 1
ATOM 739 C C . GLU A 1 96 ? -34.215 -11.622 25.493 1.00 58.97 96 GLU A C 1
ATOM 741 O O . GLU A 1 96 ? -35.152 -10.847 25.308 1.00 58.97 96 GLU A O 1
ATOM 746 N N . ASP A 1 97 ? -34.306 -12.950 25.459 1.00 44.12 97 ASP A N 1
ATOM 747 C CA . ASP A 1 97 ? -35.472 -13.725 25.885 1.00 44.12 97 ASP A CA 1
ATOM 748 C C . ASP A 1 97 ? -35.014 -14.632 27.039 1.00 44.12 97 ASP A C 1
ATOM 750 O O . ASP A 1 97 ? -33.943 -15.277 26.891 1.00 44.12 97 ASP A O 1
#

pLDDT: mean 84.44, std 11.37, range [44.12, 95.12]